Protein AF-A0AAV8T9Z3-F1 (afdb_monomer)

Sequence (99 aa):
MVDFSGMVDDKFLERLGLEKGTRKIINHEERGRVLRAMDGCSYKAAAGGSLSNSLVALARLGCKPVGGPPLNVAMTGSVGSDPLGGFYRCKWAILLYIK

InterPro domains:
  IPR029056 Ribokinase-like [G3DSA:3.40.1190.20] (47-91)
  IPR029056 Ribokinase-like [SSF53613] (1-89)
  IPR052700 Carbohydrate kinase PfkB-like [PTHR43320] (1-89)

Secondary structure (DSSP, 8-state):
-EEEEE---HHHHHHHTPPTT------HHHHHHHHHHHTTS-EEEEE--HHHHHHHHHHHHHTS-SSSPPPP--B-----SSHHHHHHHHH-TTB----

Nearest PDB structures (foldseek):
  4o1l-assembly2_A  TM=8.354E-01  e=1.526E-01  Homo sapiens
  4o1l-assembly3_B  TM=7.714E-01  e=1.161E-01  Homo sapiens
  1bx4-assembly1_A  TM=8.456E-01  e=1.750E-01  Homo sapiens
  5kb5-assembly1_A  TM=7.523E-01  e=1.634E-01  Mus musculus

Radius of gyration: 17.49 Å; Cα contacts (8 Å, |Δi|>4): 79; chains: 1; bounding box: 36×35×48 Å

Foldseek 3Di:
DKDKDADDDPVLCVVLVHDPPDDDDDDPVSVVVNVVSCVVGDIDIDQDDPVVVVQVVCQVVQCDDPPDDGDDGADEDDADPDVVSVVNCVRDPRYDDDD

Mean predicted aligned error: 6.86 Å

Organism: NCBI:txid1862640

Solvent-accessible surface area (backbone atoms only — not comparable to full-atom values): 6410 Å² total; per-residue (Å²): 94,75,42,77,50,59,87,78,57,70,68,60,30,59,76,69,73,52,66,87,96,65,88,78,92,71,55,76,66,58,48,51,52,54,54,57,67,47,58,92,53,76,61,45,80,43,72,38,48,73,66,58,52,51,48,51,52,46,34,67,60,34,61,61,54,87,90,57,80,71,52,85,73,78,50,80,79,94,70,60,96,46,72,68,28,52,53,38,50,77,74,45,92,46,64,67,85,84,129

pLDDT: mean 83.85, std 13.51, range [30.14, 94.94]

Structure (mmCIF, N/CA/C/O backbone):
data_AF-A0AAV8T9Z3-F1
#
_entry.id   AF-A0AAV8T9Z3-F1
#
loop_
_atom_site.group_PDB
_atom_site.id
_atom_site.type_symbol
_atom_site.label_atom_id
_atom_site.label_alt_id
_atom_site.label_comp_id
_atom_site.label_asym_id
_atom_site.label_entity_id
_atom_site.label_seq_id
_atom_site.pdbx_PDB_ins_code
_atom_site.Cartn_x
_atom_site.Cartn_y
_atom_site.Cartn_z
_atom_site.occupancy
_atom_site.B_iso_or_equiv
_atom_site.auth_seq_id
_atom_site.auth_comp_id
_atom_site.auth_asym_id
_atom_site.auth_atom_id
_atom_site.pdbx_PDB_model_num
ATOM 1 N N . MET A 1 1 ? 3.367 -5.593 -1.991 1.00 85.81 1 MET A N 1
ATOM 2 C CA . MET A 1 1 ? 2.715 -5.026 -0.786 1.00 85.81 1 MET A CA 1
ATOM 3 C C . MET A 1 1 ? 1.387 -4.409 -1.210 1.00 85.81 1 MET A C 1
ATOM 5 O O . MET A 1 1 ? 1.261 -4.048 -2.375 1.00 85.81 1 MET A O 1
ATOM 9 N N . VAL A 1 2 ? 0.389 -4.333 -0.330 1.00 89.06 2 VAL A N 1
ATOM 10 C CA . VAL A 1 2 ? -0.888 -3.658 -0.624 1.00 89.06 2 VAL A CA 1
ATOM 11 C C . VAL A 1 2 ? -1.058 -2.523 0.374 1.00 89.06 2 VAL A C 1
ATOM 13 O O . VAL A 1 2 ? -1.003 -2.755 1.580 1.00 89.06 2 VAL A O 1
ATOM 16 N N . ASP A 1 3 ? -1.241 -1.320 -0.150 1.00 90.88 3 ASP A N 1
ATOM 17 C CA . ASP A 1 3 ? -1.406 -0.092 0.609 1.00 90.88 3 ASP A CA 1
ATOM 18 C C . ASP A 1 3 ? -2.905 0.185 0.764 1.00 90.88 3 ASP A C 1
ATOM 20 O O . ASP A 1 3 ? -3.662 0.157 -0.212 1.00 90.88 3 ASP A O 1
ATOM 24 N N . PHE A 1 4 ? -3.325 0.469 1.993 1.00 91.56 4 PHE A N 1
ATOM 25 C CA . PHE A 1 4 ? -4.672 0.927 2.315 1.00 91.56 4 PHE A CA 1
ATOM 26 C C . PHE A 1 4 ? -4.591 2.398 2.710 1.00 91.56 4 PHE A C 1
ATOM 28 O O . PHE A 1 4 ? -3.882 2.749 3.650 1.00 91.56 4 PHE A O 1
ATOM 35 N N . SER A 1 5 ? -5.302 3.259 1.989 1.00 91.81 5 SER A N 1
ATOM 36 C CA . SER A 1 5 ? -5.315 4.703 2.237 1.00 91.81 5 SER A CA 1
ATOM 37 C C . SER A 1 5 ? -6.743 5.194 2.436 1.00 91.81 5 SER A C 1
ATOM 39 O O . SER A 1 5 ? -7.588 4.956 1.574 1.00 91.81 5 SER A O 1
ATOM 41 N N . GLY A 1 6 ? -7.003 5.909 3.525 1.00 91.56 6 GLY A N 1
ATOM 42 C CA . GLY A 1 6 ? -8.287 6.547 3.809 1.00 91.56 6 GLY A CA 1
ATOM 43 C C . GLY A 1 6 ? -8.070 7.865 4.545 1.00 91.56 6 GLY A C 1
ATOM 44 O O . GLY A 1 6 ? -7.063 8.029 5.233 1.00 91.56 6 GLY A O 1
ATOM 45 N N . MET A 1 7 ? -9.000 8.804 4.376 1.00 91.94 7 MET A N 1
ATOM 46 C CA . MET A 1 7 ? -9.025 10.030 5.173 1.00 91.94 7 MET A CA 1
ATOM 47 C C . MET A 1 7 ? -9.641 9.706 6.533 1.00 91.94 7 MET A C 1
ATOM 49 O O . MET A 1 7 ? -10.719 9.117 6.592 1.00 91.94 7 MET A O 1
ATOM 53 N N . VAL A 1 8 ? -8.958 10.080 7.610 1.00 91.25 8 VAL A N 1
ATOM 54 C CA . VAL A 1 8 ? -9.393 9.843 8.992 1.00 91.25 8 VAL A CA 1
ATOM 55 C C . VAL A 1 8 ? -9.268 11.128 9.800 1.00 91.25 8 VAL A C 1
ATOM 57 O O . VAL A 1 8 ? -8.475 12.004 9.451 1.00 91.25 8 VAL A O 1
ATOM 60 N N . ASP A 1 9 ? -10.064 11.245 10.857 1.00 92.56 9 ASP A N 1
ATOM 61 C CA . ASP A 1 9 ? -10.007 12.369 11.784 1.00 92.56 9 ASP A CA 1
ATOM 62 C C . ASP A 1 9 ? -9.031 12.108 12.945 1.00 92.56 9 ASP A C 1
ATOM 64 O O . ASP A 1 9 ? -8.484 11.017 13.120 1.00 92.56 9 ASP A O 1
ATOM 68 N N . ASP A 1 10 ? -8.800 13.137 13.753 1.00 94.94 10 ASP A N 1
ATOM 69 C CA . ASP A 1 10 ? -7.863 13.075 14.878 1.00 94.94 10 ASP A CA 1
ATOM 70 C C . ASP A 1 10 ? -8.357 12.104 15.957 1.00 94.94 10 ASP A C 1
ATOM 72 O O . ASP A 1 10 ? -7.564 11.363 16.535 1.00 94.94 10 ASP A O 1
ATOM 76 N N . LYS A 1 11 ? -9.680 12.011 16.139 1.00 93.69 11 LYS A N 1
ATOM 77 C CA . LYS A 1 11 ? -10.319 11.070 17.070 1.00 93.69 11 LYS A CA 1
ATOM 78 C C . LYS A 1 11 ? -10.024 9.617 16.703 1.00 93.69 11 LYS A C 1
ATOM 80 O O . LYS A 1 11 ? -9.825 8.783 17.586 1.00 93.69 11 LYS A O 1
ATOM 85 N N . PHE A 1 12 ? -9.985 9.293 15.411 1.00 92.75 12 PHE A N 1
ATOM 86 C CA . PHE A 1 12 ? -9.605 7.970 14.930 1.00 92.75 12 PHE A CA 1
ATOM 87 C C . PHE A 1 12 ? -8.166 7.621 15.320 1.00 92.75 12 PHE A C 1
ATOM 89 O O . PHE A 1 12 ? -7.912 6.502 15.774 1.00 92.75 12 PHE A O 1
ATOM 96 N N . LEU A 1 13 ? -7.241 8.572 15.158 1.00 93.69 13 LEU A N 1
ATOM 97 C CA . LEU A 1 13 ? -5.829 8.393 15.492 1.00 93.69 13 LEU A CA 1
ATOM 98 C C . LEU A 1 13 ? -5.628 8.235 17.002 1.00 93.69 13 LEU A C 1
ATOM 100 O O . LEU A 1 13 ? -4.974 7.282 17.420 1.00 93.69 13 LEU A O 1
ATOM 104 N N . GLU A 1 14 ? -6.255 9.091 17.813 1.00 94.19 14 GLU A N 1
ATOM 105 C CA . GLU A 1 14 ? -6.223 9.014 19.280 1.00 94.19 14 GLU A CA 1
ATOM 106 C C . GLU A 1 14 ? -6.751 7.669 19.790 1.00 94.19 14 GLU A C 1
ATOM 108 O O . GLU A 1 14 ? -6.088 7.000 20.583 1.00 94.19 14 GLU A O 1
ATOM 113 N N . ARG A 1 15 ? -7.901 7.212 19.272 1.00 92.50 15 ARG A N 1
ATOM 114 C CA . ARG A 1 15 ? -8.509 5.921 19.641 1.00 92.50 15 ARG A CA 1
ATOM 115 C C . ARG A 1 15 ? -7.588 4.728 19.375 1.00 92.50 15 ARG A C 1
ATOM 117 O O . ARG A 1 15 ? -7.693 3.711 20.058 1.00 92.50 15 ARG A O 1
ATOM 124 N N . LEU A 1 16 ? -6.723 4.825 18.367 1.00 92.06 16 LEU A N 1
ATOM 125 C CA . LEU A 1 16 ? -5.760 3.782 18.008 1.00 92.06 16 LEU A CA 1
ATOM 126 C C . LEU A 1 16 ? -4.350 4.039 18.562 1.00 92.06 16 LEU A C 1
ATOM 128 O O . LEU A 1 16 ? -3.466 3.215 18.329 1.00 92.06 16 LEU A O 1
ATOM 132 N N . GLY A 1 17 ? -4.131 5.144 19.283 1.00 92.19 17 GLY A N 1
ATOM 133 C CA . GLY A 1 17 ? -2.814 5.539 19.786 1.00 92.19 17 GLY A CA 1
ATOM 134 C C . GLY A 1 17 ? -1.793 5.791 18.671 1.00 92.19 17 GLY A C 1
ATOM 135 O O . GLY A 1 17 ? -0.625 5.435 18.816 1.00 92.19 17 GLY A O 1
ATOM 136 N N . LEU A 1 18 ? -2.237 6.329 17.531 1.00 92.75 18 LEU A N 1
ATOM 137 C CA . LEU A 1 18 ? -1.392 6.616 16.372 1.00 92.75 18 LEU A CA 1
ATOM 138 C C . LEU A 1 18 ? -0.966 8.085 16.360 1.00 92.75 18 LEU A C 1
ATOM 140 O O . LEU A 1 18 ? -1.798 8.986 16.407 1.00 92.75 18 LEU A O 1
ATOM 144 N N . GLU A 1 19 ? 0.335 8.327 16.226 1.00 93.75 19 GLU A N 1
ATOM 145 C CA . GLU A 1 19 ? 0.890 9.676 16.125 1.00 93.75 19 GLU A CA 1
ATOM 146 C C . GLU A 1 19 ? 0.977 10.130 14.660 1.00 93.75 19 GLU A C 1
ATOM 148 O O . GLU A 1 19 ? 1.488 9.411 13.791 1.00 93.75 19 GLU A O 1
ATOM 153 N N . LYS A 1 20 ? 0.484 11.341 14.370 1.00 93.81 20 LYS A N 1
ATOM 154 C CA . LYS A 1 20 ? 0.511 11.921 13.020 1.00 93.81 20 LYS A CA 1
ATOM 155 C C . LYS A 1 20 ? 1.940 12.078 12.503 1.00 93.81 20 LYS A C 1
ATOM 157 O O . LYS A 1 20 ? 2.843 12.462 13.231 1.00 93.81 20 LYS A O 1
ATOM 162 N N . GLY A 1 21 ? 2.125 11.837 11.204 1.00 92.56 21 GLY A N 1
ATOM 163 C CA . GLY A 1 21 ? 3.411 12.048 10.529 1.00 92.56 21 GLY A CA 1
ATOM 164 C C . GLY A 1 21 ? 4.478 10.993 10.838 1.00 92.56 21 GLY A C 1
ATOM 165 O O . GLY A 1 21 ? 5.600 11.108 10.351 1.00 92.56 21 GLY A O 1
ATOM 166 N N . THR A 1 22 ? 4.142 9.950 11.599 1.00 93.06 22 THR A N 1
ATOM 167 C CA . THR A 1 22 ? 5.082 8.882 11.942 1.00 93.06 22 THR A CA 1
ATOM 168 C C . THR A 1 22 ? 4.964 7.680 11.006 1.00 93.06 22 THR A C 1
ATOM 170 O O . THR A 1 22 ? 3.946 7.449 10.347 1.00 93.06 22 THR A O 1
ATOM 173 N N . ARG A 1 23 ? 6.034 6.879 10.949 1.00 92.94 23 ARG A N 1
ATOM 174 C CA . ARG A 1 23 ? 6.036 5.551 10.329 1.00 92.94 23 ARG A CA 1
ATOM 175 C C . ARG A 1 23 ? 6.403 4.530 11.394 1.00 92.94 23 ARG A C 1
ATOM 177 O O . ARG A 1 23 ? 7.520 4.547 11.901 1.00 92.94 23 ARG A O 1
ATOM 184 N N . LYS A 1 24 ? 5.484 3.612 11.679 1.00 90.94 24 LYS A N 1
ATOM 185 C CA . LYS A 1 24 ? 5.675 2.548 12.665 1.00 90.94 24 LYS A CA 1
ATOM 186 C C . LYS A 1 24 ? 5.501 1.182 12.006 1.00 90.94 24 LYS A C 1
ATOM 188 O O . LYS A 1 24 ? 4.547 0.966 11.262 1.00 90.94 24 LYS A O 1
ATOM 193 N N . ILE A 1 25 ? 6.416 0.258 12.295 1.00 92.31 25 ILE A N 1
ATOM 194 C CA . ILE A 1 25 ? 6.212 -1.166 12.013 1.00 92.31 25 ILE A CA 1
ATOM 195 C C . ILE A 1 25 ? 5.328 -1.719 13.128 1.00 92.31 25 ILE A C 1
ATOM 197 O O . ILE A 1 25 ? 5.631 -1.534 14.304 1.00 92.31 25 ILE A O 1
ATOM 201 N N . ILE A 1 26 ? 4.237 -2.375 12.748 1.00 92.94 26 ILE A N 1
ATOM 202 C CA . ILE A 1 26 ? 3.251 -2.921 13.679 1.00 92.94 26 ILE A CA 1
ATOM 203 C C . ILE A 1 26 ? 3.192 -4.440 13.568 1.00 92.94 26 ILE A C 1
ATOM 205 O O . ILE A 1 26 ? 3.457 -5.014 12.506 1.00 92.94 26 ILE A O 1
ATOM 209 N N . ASN A 1 27 ? 2.829 -5.096 14.665 1.00 93.81 27 ASN A N 1
ATOM 210 C CA . ASN A 1 27 ? 2.652 -6.543 14.678 1.00 93.81 27 ASN A CA 1
ATOM 211 C C . ASN A 1 27 ? 1.296 -6.959 14.064 1.00 93.81 27 ASN A C 1
ATOM 213 O O . ASN A 1 27 ? 0.493 -6.137 13.613 1.00 93.81 27 ASN A O 1
ATOM 217 N N . HIS A 1 28 ? 1.035 -8.267 14.022 1.00 91.81 28 HIS A N 1
ATOM 218 C CA . HIS A 1 28 ? -0.178 -8.808 13.411 1.00 91.81 28 HIS A CA 1
ATOM 219 C C . HIS A 1 28 ? -1.468 -8.417 14.159 1.00 91.81 28 HIS A C 1
ATOM 221 O O . HIS A 1 28 ? -2.492 -8.202 13.506 1.00 91.81 28 HIS A O 1
ATOM 227 N N . GLU A 1 29 ? -1.428 -8.284 15.488 1.00 93.75 29 GLU A N 1
ATOM 228 C CA . GLU A 1 29 ? -2.582 -7.881 16.297 1.00 93.75 29 GLU A CA 1
ATOM 229 C C . GLU A 1 29 ? -2.929 -6.407 16.098 1.00 93.75 29 GLU A C 1
ATOM 231 O O . GLU A 1 29 ? -4.083 -6.076 15.821 1.00 93.75 29 GLU A O 1
ATOM 236 N N . GLU A 1 30 ? -1.931 -5.525 16.206 1.00 93.75 30 GLU A N 1
ATOM 237 C CA . GLU A 1 30 ? -2.062 -4.085 15.966 1.00 93.75 30 GLU A CA 1
ATOM 238 C C . GLU A 1 30 ? -2.598 -3.835 14.554 1.00 93.75 30 GLU A C 1
ATOM 240 O O . GLU A 1 30 ? -3.575 -3.105 14.379 1.00 93.75 30 GLU A O 1
ATOM 245 N N . ARG A 1 31 ? -2.040 -4.524 13.549 1.00 92.06 31 ARG A N 1
ATOM 246 C CA . ARG A 1 31 ? -2.532 -4.471 12.166 1.00 92.06 31 ARG A CA 1
ATOM 247 C C . ARG A 1 31 ? -4.005 -4.858 12.072 1.00 92.06 31 ARG A C 1
ATOM 249 O O . ARG A 1 31 ? -4.768 -4.179 11.392 1.00 92.06 31 ARG A O 1
ATOM 256 N N . GLY A 1 32 ? -4.414 -5.925 12.759 1.00 92.81 32 GLY A N 1
ATOM 257 C CA . GLY A 1 32 ? -5.811 -6.355 12.804 1.00 92.81 32 GLY A CA 1
ATOM 258 C C . GLY A 1 32 ? -6.737 -5.312 13.438 1.00 92.81 32 GLY A C 1
ATOM 259 O O . GLY A 1 32 ? -7.842 -5.104 12.942 1.00 92.81 32 GLY A O 1
ATOM 260 N N . ARG A 1 33 ? -6.294 -4.625 14.501 1.00 93.75 33 ARG A N 1
ATOM 261 C CA . ARG A 1 33 ? -7.062 -3.539 15.138 1.00 93.75 33 ARG A CA 1
ATOM 262 C C . ARG A 1 33 ? -7.249 -2.352 14.195 1.00 93.75 33 ARG A C 1
ATOM 264 O O . ARG A 1 33 ? -8.370 -1.870 14.071 1.00 93.75 33 ARG A O 1
ATOM 271 N N . VAL A 1 34 ? -6.188 -1.929 13.505 1.00 93.50 34 VAL A N 1
ATOM 272 C CA . VAL A 1 34 ? -6.249 -0.822 12.536 1.00 93.50 34 VAL A CA 1
ATOM 273 C C . VAL A 1 34 ? -7.176 -1.171 11.372 1.00 93.50 34 VAL A C 1
ATOM 275 O O . VAL A 1 34 ? -8.083 -0.401 11.075 1.00 93.50 34 VAL A O 1
ATOM 278 N N . LEU A 1 35 ? -7.014 -2.348 10.756 1.00 91.19 35 LEU A N 1
ATOM 279 C CA . LEU A 1 35 ? -7.849 -2.764 9.624 1.00 91.19 35 LEU A CA 1
ATOM 280 C C . LEU A 1 35 ? -9.332 -2.876 9.997 1.00 91.19 35 LEU A C 1
ATOM 282 O O . LEU A 1 35 ? -10.175 -2.438 9.225 1.00 91.19 35 LEU A O 1
ATOM 286 N N . ARG A 1 36 ? -9.659 -3.396 11.190 1.00 92.25 36 ARG A N 1
ATOM 287 C CA . ARG A 1 36 ? -11.047 -3.421 11.685 1.00 92.25 36 ARG A CA 1
ATOM 288 C C . ARG A 1 36 ? -11.607 -2.026 11.931 1.00 92.25 36 ARG A C 1
ATOM 290 O O . ARG A 1 36 ? -12.771 -1.793 11.658 1.00 92.25 36 ARG A O 1
ATOM 297 N N . ALA A 1 37 ? -10.801 -1.100 12.445 1.00 91.44 37 ALA A N 1
ATOM 298 C CA . ALA A 1 37 ? -11.247 0.275 12.642 1.00 91.44 37 ALA A CA 1
ATOM 299 C C . ALA A 1 37 ? -11.488 1.002 11.309 1.00 91.44 37 ALA A C 1
ATOM 301 O O . ALA A 1 37 ? -12.338 1.884 11.255 1.00 91.44 37 ALA A O 1
ATOM 302 N N . MET A 1 38 ? -10.747 0.637 10.256 1.00 89.88 38 MET A N 1
ATOM 303 C CA . MET A 1 38 ? -10.959 1.134 8.893 1.00 89.88 38 MET A CA 1
ATOM 304 C C . MET A 1 38 ? -12.179 0.507 8.203 1.00 89.88 38 MET A C 1
ATOM 306 O O . MET A 1 38 ? -12.632 1.039 7.189 1.00 89.88 38 MET A O 1
ATOM 310 N N . ASP A 1 39 ? -12.704 -0.607 8.718 1.00 84.31 39 ASP A N 1
ATOM 311 C CA . ASP A 1 39 ? -13.896 -1.256 8.179 1.00 84.31 39 ASP A CA 1
ATOM 312 C C . ASP A 1 39 ? -15.122 -0.355 8.404 1.00 84.31 39 ASP A C 1
ATOM 314 O O . ASP A 1 39 ? -15.413 0.061 9.525 1.00 84.31 39 ASP A O 1
ATOM 318 N N . GLY A 1 40 ? -15.794 0.031 7.317 1.00 77.00 40 GLY A N 1
ATOM 319 C CA . GLY A 1 40 ? -16.853 1.050 7.319 1.00 77.00 40 GLY A CA 1
ATOM 320 C C . GLY A 1 40 ? -16.391 2.486 7.022 1.00 77.00 40 GLY A C 1
ATOM 321 O O . GLY A 1 40 ? -17.233 3.355 6.791 1.00 77.00 40 GLY A O 1
ATOM 322 N N . CYS A 1 41 ? -15.084 2.756 6.953 1.00 82.75 41 CYS A N 1
ATOM 323 C CA .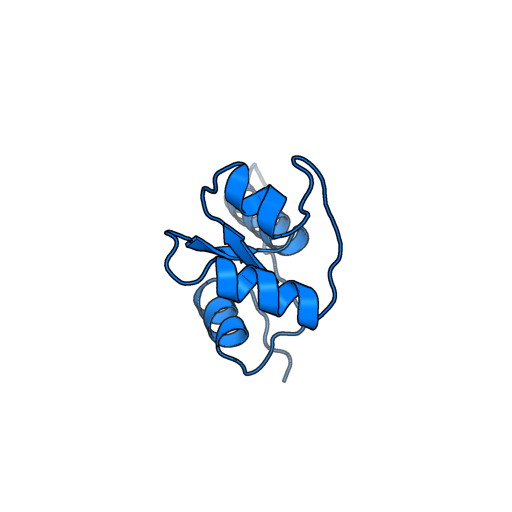 CYS A 1 41 ? -14.563 4.014 6.413 1.00 82.75 41 CYS A CA 1
ATOM 324 C C . CYS A 1 41 ? -14.403 3.932 4.887 1.00 82.75 41 CYS A C 1
ATOM 326 O O . CYS A 1 41 ? -14.153 2.867 4.324 1.00 82.75 41 CYS A O 1
ATOM 328 N N . SER A 1 42 ? -14.473 5.076 4.201 1.00 85.19 42 SER A N 1
ATOM 329 C CA . SER A 1 42 ? -14.067 5.138 2.794 1.00 85.19 42 SER A CA 1
ATOM 330 C C . SER A 1 42 ? -12.545 5.017 2.704 1.00 85.19 42 SER A C 1
ATOM 332 O O . SER A 1 42 ? -11.811 5.935 3.080 1.00 85.19 42 SER A O 1
ATOM 334 N N . TYR A 1 43 ? -12.065 3.872 2.224 1.00 89.88 43 TYR A N 1
ATOM 335 C CA . TYR A 1 43 ? -10.651 3.642 1.961 1.00 89.88 43 TYR A CA 1
ATOM 336 C C . TYR A 1 43 ? -10.436 3.082 0.558 1.00 89.88 43 TYR A C 1
ATOM 338 O O . TYR A 1 43 ? -11.303 2.461 -0.057 1.00 89.88 43 TYR A O 1
ATOM 346 N N . LYS A 1 44 ? -9.225 3.290 0.051 1.00 89.38 44 LYS A N 1
ATOM 347 C CA . LYS A 1 44 ? -8.756 2.780 -1.229 1.00 89.38 44 LYS A CA 1
ATOM 348 C C . LYS A 1 44 ? -7.637 1.781 -0.992 1.00 89.38 44 LYS A C 1
ATOM 350 O O . LYS A 1 44 ? -6.641 2.107 -0.350 1.00 89.38 44 LYS A O 1
ATOM 355 N N . ALA A 1 45 ? -7.791 0.592 -1.565 1.00 89.19 45 ALA A N 1
ATOM 356 C CA . ALA A 1 45 ? -6.695 -0.349 -1.718 1.00 89.19 45 ALA A CA 1
ATOM 357 C C . ALA A 1 45 ? -5.929 -0.039 -3.010 1.00 89.19 45 ALA A C 1
ATOM 359 O O . ALA A 1 45 ? -6.508 0.132 -4.092 1.00 89.19 45 ALA A O 1
ATOM 360 N N . ALA A 1 46 ? -4.610 0.016 -2.910 1.00 88.50 46 ALA A N 1
ATOM 361 C CA . ALA A 1 46 ? -3.702 0.142 -4.034 1.00 88.50 46 ALA A CA 1
ATOM 362 C C . ALA A 1 46 ? -2.563 -0.851 -3.853 1.00 88.50 46 ALA A C 1
ATOM 364 O O . ALA A 1 46 ? -2.167 -1.183 -2.743 1.00 88.50 46 ALA A O 1
ATOM 365 N N . ALA A 1 47 ? -2.043 -1.373 -4.951 1.00 85.38 47 ALA A N 1
ATOM 366 C CA . ALA A 1 47 ? -0.866 -2.205 -4.849 1.00 85.38 47 ALA A CA 1
ATOM 367 C C . ALA A 1 47 ? 0.354 -1.279 -4.758 1.00 85.38 47 ALA A C 1
ATOM 369 O O . ALA A 1 47 ? 0.457 -0.325 -5.526 1.00 85.38 47 ALA A O 1
ATOM 370 N N . GLY A 1 48 ? 1.221 -1.542 -3.787 1.00 85.19 48 GLY A N 1
ATOM 371 C CA . GLY A 1 48 ? 2.275 -0.626 -3.374 1.00 85.19 48 GLY A CA 1
ATOM 372 C C . GLY A 1 48 ? 3.590 -1.327 -3.063 1.00 85.19 48 GLY A C 1
ATOM 373 O O . GLY A 1 48 ? 3.803 -2.502 -3.388 1.00 85.19 48 GLY A O 1
ATOM 374 N N . GLY A 1 49 ? 4.472 -0.585 -2.403 1.00 85.88 49 GLY A N 1
ATOM 375 C CA . GLY A 1 49 ? 5.871 -0.944 -2.184 1.00 85.88 49 GLY A CA 1
ATOM 376 C C . GLY A 1 49 ? 6.795 0.046 -2.883 1.00 85.88 49 GLY A C 1
ATOM 377 O O . GLY A 1 49 ? 6.579 0.395 -4.041 1.00 85.88 49 GLY A O 1
ATOM 378 N N . SER A 1 50 ? 7.828 0.504 -2.175 1.00 88.38 50 SER A N 1
ATOM 379 C CA . SER A 1 50 ? 8.774 1.501 -2.690 1.00 88.38 50 SER A CA 1
ATOM 380 C C . SER A 1 50 ? 9.439 1.034 -3.983 1.00 88.38 50 SER A C 1
ATOM 382 O O . SER A 1 50 ? 9.380 1.744 -4.981 1.00 88.38 50 SER A O 1
ATOM 384 N N . LEU A 1 51 ? 9.983 -0.189 -3.987 1.00 87.88 51 LEU A N 1
ATOM 385 C CA . LEU A 1 51 ? 10.616 -0.784 -5.163 1.00 87.88 51 LEU A CA 1
ATOM 386 C C . LEU A 1 51 ? 9.634 -0.895 -6.334 1.00 87.88 51 LEU A C 1
ATOM 388 O O . LEU A 1 51 ? 9.930 -0.399 -7.416 1.00 87.88 51 LEU A O 1
ATOM 392 N N . SER A 1 52 ? 8.456 -1.489 -6.117 1.00 86.19 52 SER A N 1
ATOM 393 C CA . SER A 1 52 ? 7.434 -1.644 -7.160 1.00 86.19 52 SER A CA 1
ATOM 394 C C . SER A 1 52 ? 7.065 -0.296 -7.786 1.00 86.19 52 SER A C 1
ATOM 396 O O . SER A 1 52 ? 7.050 -0.161 -9.010 1.00 86.19 52 SER A O 1
ATOM 398 N N . ASN A 1 53 ? 6.833 0.725 -6.954 1.00 89.31 53 ASN A N 1
ATOM 399 C CA . ASN A 1 53 ? 6.492 2.073 -7.408 1.00 89.31 53 ASN A CA 1
ATOM 400 C C . ASN A 1 53 ? 7.626 2.706 -8.228 1.00 89.31 53 ASN A C 1
ATOM 402 O O . ASN A 1 53 ? 7.366 3.261 -9.297 1.00 89.31 53 ASN A O 1
ATOM 406 N N . SER A 1 54 ? 8.877 2.584 -7.775 1.00 90.38 54 SER A N 1
ATOM 407 C CA . SER A 1 54 ? 10.048 3.068 -8.513 1.00 90.38 54 SER A CA 1
ATOM 408 C C . SER A 1 54 ? 10.222 2.356 -9.854 1.00 90.38 54 SER A C 1
ATOM 410 O O . SER A 1 54 ? 10.479 3.014 -10.857 1.00 90.38 54 SER A O 1
ATOM 412 N N . LEU A 1 55 ? 10.030 1.036 -9.906 1.00 88.19 55 LEU A N 1
ATOM 413 C CA . LEU A 1 55 ? 10.148 0.256 -11.140 1.00 88.19 55 LEU A CA 1
ATOM 414 C C . LEU A 1 55 ? 9.044 0.590 -12.146 1.00 88.19 55 LEU A C 1
ATOM 416 O O . LEU A 1 55 ? 9.322 0.674 -13.338 1.00 88.19 55 LEU A O 1
ATOM 420 N N . VAL A 1 56 ? 7.813 0.853 -11.696 1.00 85.50 56 VAL A N 1
ATOM 421 C CA . VAL A 1 56 ? 6.755 1.343 -12.596 1.00 85.50 56 VAL A CA 1
ATOM 422 C C . VAL A 1 56 ? 7.042 2.744 -13.109 1.00 85.50 56 VAL A C 1
ATOM 424 O O . VAL A 1 56 ? 6.800 3.008 -14.286 1.00 85.50 56 VAL A O 1
ATOM 427 N N . ALA A 1 57 ? 7.557 3.639 -12.265 1.00 88.19 57 ALA A N 1
ATOM 428 C CA . ALA A 1 57 ? 7.977 4.961 -12.715 1.00 88.19 57 ALA A CA 1
ATOM 429 C C . ALA A 1 57 ? 9.093 4.843 -13.765 1.00 88.19 57 ALA A C 1
ATOM 431 O O . ALA A 1 57 ? 8.996 5.446 -14.831 1.00 88.19 57 ALA A O 1
ATOM 432 N N . LEU A 1 58 ? 10.090 3.994 -13.503 1.00 86.88 58 LEU A N 1
ATOM 433 C CA . LEU A 1 58 ? 11.191 3.719 -14.418 1.00 86.88 58 LEU A CA 1
ATOM 434 C C . LEU A 1 58 ? 10.701 3.135 -15.746 1.00 86.88 58 LEU A C 1
ATOM 436 O O . LEU A 1 58 ? 11.093 3.633 -16.794 1.00 86.88 58 LEU A O 1
ATOM 440 N N . ALA A 1 59 ? 9.814 2.138 -15.719 1.00 85.00 59 ALA A N 1
ATOM 441 C CA . ALA A 1 59 ? 9.236 1.559 -16.928 1.00 85.00 59 ALA A CA 1
ATOM 442 C C . ALA A 1 59 ? 8.495 2.628 -17.747 1.00 85.00 59 ALA A C 1
ATOM 444 O O . ALA A 1 59 ? 8.767 2.803 -18.927 1.00 85.00 59 ALA A O 1
ATOM 445 N N . ARG A 1 60 ? 7.623 3.421 -17.112 1.00 84.25 60 ARG A N 1
ATOM 446 C CA . ARG A 1 60 ? 6.845 4.472 -17.795 1.00 84.25 60 ARG A CA 1
ATOM 447 C C . ARG A 1 60 ? 7.715 5.561 -18.421 1.00 84.25 60 ARG A C 1
ATOM 449 O O . ARG A 1 60 ? 7.383 6.044 -19.500 1.00 84.25 60 ARG A O 1
ATOM 456 N N . LEU A 1 61 ? 8.794 5.955 -17.748 1.00 84.00 61 LEU A N 1
ATOM 457 C CA . LEU A 1 61 ? 9.721 6.973 -18.247 1.00 84.00 61 LEU A CA 1
ATOM 458 C C . LEU A 1 61 ? 10.671 6.405 -19.312 1.00 84.00 61 LEU A C 1
ATOM 460 O O . LEU A 1 61 ? 10.918 7.061 -20.319 1.00 84.00 61 LEU A O 1
ATOM 464 N N . GLY A 1 62 ? 11.154 5.175 -19.123 1.00 78.06 62 GLY A N 1
ATOM 465 C CA . GLY A 1 62 ? 12.092 4.485 -20.011 1.00 78.06 62 GLY A CA 1
ATOM 466 C C . GLY A 1 62 ? 11.472 3.886 -21.279 1.00 78.06 62 GLY A C 1
ATOM 467 O O . GLY A 1 62 ? 12.209 3.505 -22.186 1.00 78.06 62 GLY A O 1
ATOM 468 N N . CYS A 1 63 ? 10.138 3.827 -21.391 1.00 67.50 63 CYS A N 1
ATOM 469 C CA . CYS A 1 63 ? 9.452 3.398 -22.618 1.00 67.50 63 CYS A CA 1
ATOM 470 C C . CYS A 1 63 ? 9.589 4.392 -23.786 1.00 67.50 63 CYS A C 1
ATOM 472 O O . CYS A 1 63 ? 9.312 4.013 -24.922 1.00 67.50 63 CYS A O 1
ATOM 474 N N . LYS A 1 64 ? 9.981 5.651 -23.540 1.00 68.31 64 LYS A N 1
ATOM 475 C CA . LYS A 1 64 ? 10.273 6.627 -24.601 1.00 68.31 64 LYS A CA 1
ATOM 476 C C . LYS A 1 64 ? 11.787 6.695 -24.817 1.00 68.31 64 LYS A C 1
ATOM 478 O O . LYS A 1 64 ? 12.467 7.366 -24.043 1.00 68.31 64 LYS A O 1
ATOM 483 N N . PRO A 1 65 ? 12.334 6.007 -25.832 1.00 63.69 65 PRO A N 1
ATOM 484 C CA . PRO A 1 65 ? 13.768 6.015 -26.065 1.00 63.69 65 PRO A CA 1
ATOM 485 C C . PRO A 1 65 ? 14.242 7.409 -26.489 1.00 63.69 65 PRO A C 1
ATOM 487 O O . PRO A 1 65 ? 13.787 7.951 -27.494 1.00 63.69 65 PRO A O 1
ATOM 490 N N . VAL A 1 66 ? 15.196 7.976 -25.749 1.00 68.50 66 VAL A N 1
ATOM 491 C CA . VAL A 1 66 ? 15.986 9.134 -26.192 1.00 68.50 66 VAL A CA 1
ATOM 492 C C . VAL A 1 66 ? 17.285 8.582 -26.776 1.00 68.50 66 VAL A C 1
ATOM 494 O O . VAL A 1 66 ? 18.311 8.527 -26.108 1.00 68.50 66 VAL A O 1
ATOM 497 N N . GLY A 1 67 ? 17.206 8.066 -28.005 1.00 72.56 67 GLY A N 1
ATOM 498 C CA . GLY A 1 67 ? 18.381 7.607 -28.759 1.00 72.56 67 GLY A CA 1
ATOM 499 C C . GLY A 1 67 ? 18.956 6.232 -28.383 1.00 72.56 67 GLY A C 1
ATOM 500 O O . GLY A 1 67 ? 20.104 5.964 -28.722 1.00 72.56 67 GLY A O 1
ATOM 501 N N . GLY A 1 68 ? 18.195 5.353 -27.718 1.00 73.75 68 GLY A N 1
ATOM 502 C CA . GLY A 1 68 ? 18.640 4.002 -27.332 1.00 73.75 68 GLY A CA 1
ATOM 503 C C . GLY A 1 68 ? 17.543 2.930 -27.435 1.00 73.75 68 GLY A C 1
ATOM 504 O O . GLY A 1 68 ? 16.407 3.251 -27.784 1.00 73.75 68 GLY A O 1
ATOM 505 N N . PRO A 1 69 ? 17.854 1.651 -27.156 1.00 77.50 69 PRO A N 1
ATOM 506 C CA . PRO A 1 69 ? 16.860 0.578 -27.135 1.00 77.50 69 PRO A CA 1
ATOM 507 C C . PRO A 1 69 ? 15.837 0.770 -25.997 1.00 77.50 69 PRO A C 1
ATOM 509 O O . PRO A 1 69 ? 16.151 1.404 -24.986 1.00 77.50 69 PRO A O 1
ATOM 512 N N . PRO A 1 70 ? 14.612 0.229 -26.132 1.00 76.88 70 PRO A N 1
ATOM 513 C CA . PRO A 1 70 ? 13.577 0.344 -25.107 1.00 76.88 70 PRO A CA 1
ATOM 514 C C . PRO A 1 70 ? 14.009 -0.319 -23.792 1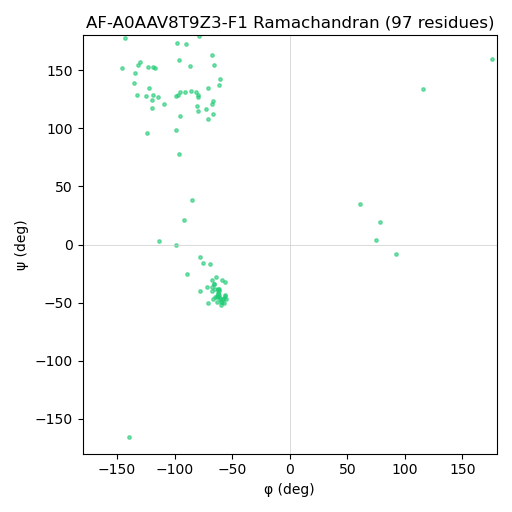.00 76.88 70 PRO A C 1
ATOM 516 O O . PRO A 1 70 ? 14.561 -1.422 -23.787 1.00 76.88 70 PRO A O 1
ATOM 519 N N . LEU A 1 71 ? 13.731 0.345 -22.666 1.00 81.62 71 LEU A N 1
ATOM 520 C CA . LEU A 1 71 ? 14.048 -0.177 -21.339 1.00 81.62 71 LEU A CA 1
ATOM 521 C C . LEU A 1 71 ? 12.994 -1.196 -20.889 1.00 81.62 71 LEU A C 1
ATOM 523 O O . LEU A 1 71 ? 11.828 -0.850 -20.698 1.00 81.62 71 LEU A O 1
ATOM 527 N N . ASN A 1 72 ? 13.427 -2.434 -20.647 1.00 83.62 72 ASN A N 1
ATOM 528 C CA . ASN A 1 72 ? 12.588 -3.485 -20.079 1.00 83.62 72 ASN A CA 1
ATOM 529 C C . ASN A 1 72 ? 12.845 -3.606 -18.5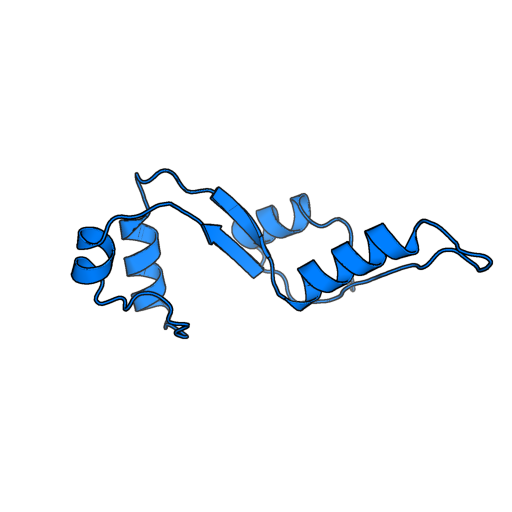77 1.00 83.62 72 ASN A C 1
ATOM 531 O O . ASN A 1 72 ? 13.986 -3.761 -18.144 1.00 83.62 72 ASN A O 1
ATOM 535 N N . VAL A 1 73 ? 11.777 -3.559 -17.786 1.00 83.88 73 VAL A N 1
ATOM 536 C CA . VAL A 1 73 ? 11.844 -3.655 -16.327 1.00 83.88 73 VAL A CA 1
ATOM 537 C C . VAL A 1 73 ? 11.072 -4.886 -15.877 1.00 83.88 73 VAL A C 1
ATOM 539 O O . VAL A 1 73 ? 9.909 -5.058 -16.233 1.00 83.88 73 VAL A O 1
ATOM 542 N N . ALA A 1 74 ? 11.717 -5.720 -15.067 1.00 85.38 74 ALA A N 1
ATOM 543 C CA . ALA A 1 74 ? 11.106 -6.879 -14.436 1.00 85.38 74 ALA A CA 1
ATOM 544 C C . ALA A 1 74 ? 11.255 -6.793 -12.916 1.00 85.38 74 ALA A C 1
ATOM 546 O O . ALA A 1 74 ? 12.201 -6.194 -12.402 1.00 85.38 74 ALA A O 1
ATOM 547 N N . MET A 1 75 ? 10.323 -7.410 -12.194 1.00 83.50 75 MET A N 1
ATOM 548 C CA . MET A 1 75 ? 10.363 -7.496 -10.740 1.00 83.50 75 MET A CA 1
ATOM 549 C C . MET A 1 75 ? 10.027 -8.917 -10.300 1.00 83.50 75 MET A C 1
ATOM 551 O O . MET A 1 75 ? 9.096 -9.536 -10.815 1.00 83.50 75 MET A O 1
ATOM 555 N N . THR A 1 76 ? 10.760 -9.405 -9.304 1.00 85.19 76 THR A N 1
ATOM 556 C CA . THR A 1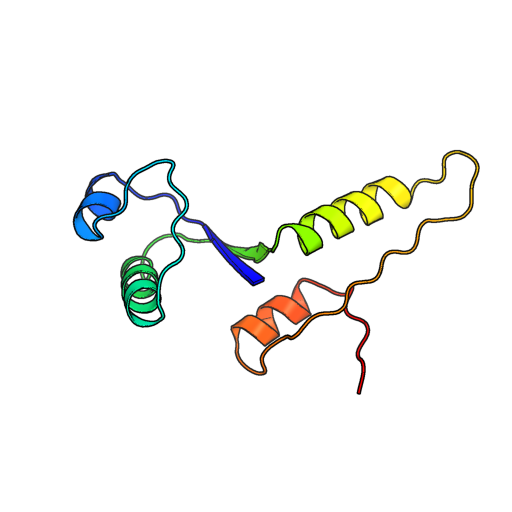 76 ? 10.459 -10.654 -8.601 1.00 85.19 76 THR A CA 1
ATOM 557 C C . THR A 1 76 ? 10.210 -10.372 -7.124 1.00 85.19 76 THR A C 1
ATOM 559 O O . THR A 1 76 ? 10.698 -9.383 -6.573 1.00 85.19 76 THR A O 1
ATOM 562 N N . GLY A 1 77 ? 9.412 -11.219 -6.484 1.00 84.56 77 GLY A N 1
ATOM 563 C CA . GLY A 1 77 ? 9.092 -11.110 -5.070 1.00 84.56 77 GLY A CA 1
ATOM 564 C C . GLY A 1 77 ? 8.067 -12.150 -4.642 1.00 84.56 77 GLY A C 1
ATOM 565 O O . GLY A 1 77 ? 7.321 -12.685 -5.460 1.00 84.56 77 GLY A O 1
ATOM 566 N N . SER A 1 78 ? 8.024 -12.423 -3.340 1.00 88.12 78 SER A N 1
ATOM 567 C CA . SER A 1 78 ? 7.038 -13.338 -2.769 1.00 88.12 78 SER A CA 1
ATOM 568 C C . SER A 1 78 ? 5.641 -12.715 -2.789 1.00 88.12 78 SER A C 1
ATOM 570 O O . SER A 1 78 ? 5.457 -11.552 -2.416 1.00 88.12 78 SER A O 1
ATOM 572 N N . VAL A 1 79 ? 4.652 -13.498 -3.218 1.00 88.62 79 VAL A N 1
ATOM 573 C CA . VAL A 1 79 ? 3.238 -13.116 -3.221 1.0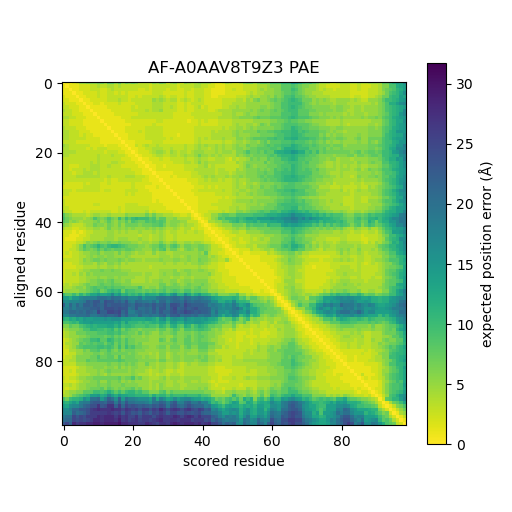0 88.62 79 VAL A CA 1
ATOM 574 C C . VAL A 1 79 ? 2.428 -14.259 -2.625 1.00 88.62 79 VAL A C 1
ATOM 576 O O . VAL A 1 79 ? 2.541 -15.397 -3.071 1.00 88.62 79 VAL A O 1
ATOM 579 N N . GLY A 1 80 ? 1.587 -13.950 -1.639 1.00 88.44 80 GLY A N 1
ATOM 580 C CA . GLY A 1 80 ? 0.726 -14.939 -1.000 1.00 88.44 80 GLY A CA 1
ATOM 581 C C . GLY A 1 80 ? -0.365 -15.498 -1.921 1.00 88.44 80 GLY A C 1
ATOM 582 O O . GLY A 1 80 ? -0.716 -14.925 -2.963 1.00 88.44 80 GLY A O 1
ATOM 583 N N . SER A 1 81 ? -0.931 -16.630 -1.510 1.00 90.44 81 SER A N 1
ATOM 584 C CA . SER A 1 81 ? -2.103 -17.261 -2.140 1.00 90.44 81 SER A CA 1
AT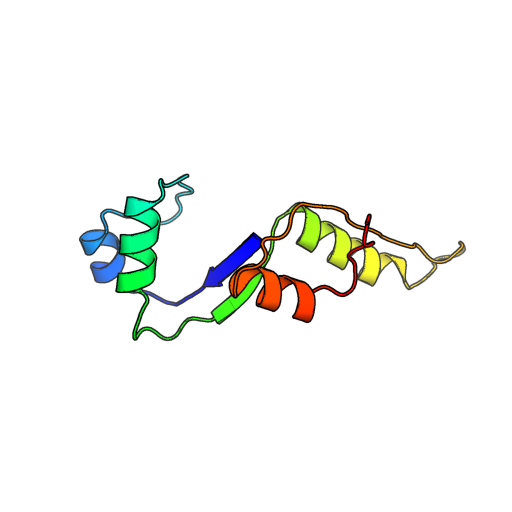OM 585 C C . SER A 1 81 ? -3.427 -16.802 -1.513 1.00 90.44 81 SER A C 1
ATOM 587 O O . SER A 1 81 ? -4.440 -17.481 -1.624 1.00 90.44 81 SER A O 1
ATOM 589 N N . ASP A 1 82 ? -3.420 -15.651 -0.847 1.00 90.25 82 ASP A N 1
ATOM 590 C CA . ASP A 1 82 ? -4.571 -15.029 -0.194 1.00 90.25 82 ASP A CA 1
ATOM 591 C C . ASP A 1 82 ? -5.212 -13.925 -1.076 1.00 90.25 82 ASP A C 1
ATOM 593 O O . ASP A 1 82 ? -4.659 -13.567 -2.127 1.00 90.25 82 ASP A O 1
ATOM 597 N N . PRO A 1 83 ? -6.369 -13.352 -0.680 1.00 89.25 83 PRO A N 1
ATOM 598 C CA . PRO A 1 83 ? -7.036 -12.298 -1.447 1.00 89.25 83 PRO A CA 1
ATOM 599 C C . PRO A 1 83 ? -6.178 -11.054 -1.728 1.00 89.25 83 PRO A C 1
ATOM 601 O O . PRO A 1 83 ? -6.318 -10.461 -2.798 1.00 89.25 83 PRO A O 1
ATOM 604 N N . LEU A 1 84 ? -5.257 -10.666 -0.834 1.00 88.19 84 LEU A N 1
ATOM 605 C CA . LEU A 1 84 ? -4.339 -9.544 -1.081 1.00 88.19 84 LEU A CA 1
ATOM 606 C C . LEU A 1 84 ? -3.289 -9.918 -2.126 1.00 88.19 84 LEU A C 1
ATOM 608 O O . LEU A 1 84 ? -2.937 -9.091 -2.968 1.00 88.19 84 LEU A O 1
ATOM 612 N N . GLY A 1 85 ? -2.824 -11.167 -2.113 1.00 88.25 85 GLY A N 1
ATOM 613 C CA . GLY A 1 85 ? -1.980 -11.717 -3.170 1.00 88.25 85 GLY A CA 1
ATOM 614 C C . GLY A 1 85 ? -2.678 -11.724 -4.533 1.00 88.25 85 GLY A C 1
ATOM 615 O O . GLY A 1 85 ? -2.088 -11.310 -5.533 1.00 88.25 85 GLY A O 1
ATOM 616 N N . GLY A 1 86 ? -3.956 -12.115 -4.570 1.00 87.12 86 GLY A N 1
ATOM 617 C CA . GLY A 1 86 ? -4.802 -12.015 -5.764 1.00 87.12 86 GLY A CA 1
ATOM 618 C C . GLY A 1 86 ? -4.942 -10.573 -6.258 1.00 87.12 86 GLY A C 1
ATOM 619 O O . GLY A 1 86 ? -4.657 -10.287 -7.421 1.00 87.12 86 GLY A O 1
ATOM 620 N N . PHE A 1 87 ? -5.280 -9.646 -5.358 1.00 87.00 87 PHE A N 1
ATOM 621 C CA . PHE A 1 87 ? -5.364 -8.214 -5.653 1.00 87.00 87 PHE A CA 1
ATOM 622 C C . PHE A 1 87 ? -4.051 -7.654 -6.2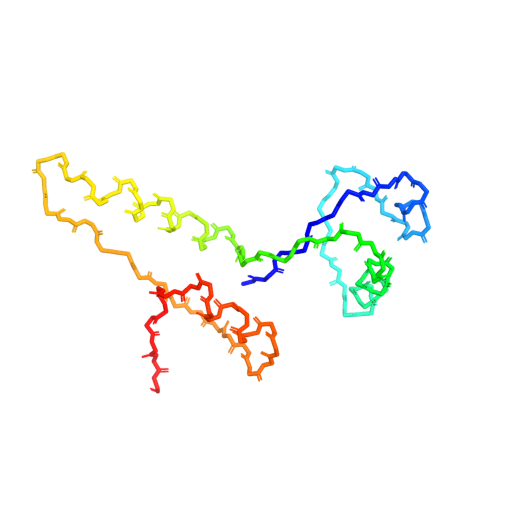21 1.00 87.00 87 PHE A C 1
ATOM 624 O O . PHE A 1 87 ? -4.063 -6.905 -7.201 1.00 87.00 87 PHE A O 1
ATOM 631 N N . TYR A 1 88 ? -2.912 -8.036 -5.636 1.00 85.44 88 TYR A N 1
ATOM 632 C CA . TYR A 1 88 ? -1.595 -7.602 -6.091 1.00 85.44 88 TYR A CA 1
ATOM 633 C C . TYR A 1 88 ? -1.295 -8.091 -7.515 1.00 85.44 88 TYR A C 1
ATOM 635 O O . TYR A 1 88 ? -0.880 -7.287 -8.350 1.00 85.44 88 TYR A O 1
ATOM 643 N N . ARG A 1 89 ? -1.569 -9.369 -7.823 1.00 83.38 89 ARG A N 1
ATOM 644 C CA . ARG A 1 89 ? -1.371 -9.950 -9.166 1.00 83.38 89 ARG A CA 1
ATOM 645 C C . ARG A 1 89 ? -2.231 -9.274 -10.232 1.00 83.38 89 ARG A C 1
ATOM 647 O O . ARG A 1 89 ? -1.719 -8.951 -11.296 1.00 83.38 89 ARG A O 1
ATOM 654 N N . CYS A 1 90 ? -3.502 -8.990 -9.941 1.00 81.44 90 CYS A N 1
ATOM 655 C CA . CYS A 1 90 ? -4.386 -8.308 -10.894 1.00 81.44 90 CYS A CA 1
ATOM 656 C C . CYS A 1 90 ? -3.930 -6.875 -11.224 1.00 81.44 90 CYS A C 1
ATOM 658 O O . CYS A 1 90 ? -4.234 -6.363 -12.298 1.00 81.44 90 CYS A O 1
ATOM 660 N N . LYS A 1 91 ? -3.226 -6.206 -10.302 1.00 74.44 91 LYS A N 1
ATOM 661 C CA . LYS A 1 91 ? -2.749 -4.823 -10.474 1.00 74.44 91 LYS A CA 1
ATOM 662 C C . LYS A 1 91 ? -1.361 -4.737 -11.116 1.00 74.44 91 LYS A C 1
ATOM 664 O O . LYS A 1 91 ? -1.057 -3.710 -11.718 1.00 74.44 91 LYS A O 1
ATOM 669 N N . TRP A 1 92 ? -0.533 -5.775 -10.987 1.00 67.44 92 TRP A N 1
ATOM 670 C CA . TRP A 1 92 ? 0.858 -5.779 -11.444 1.00 67.44 92 TRP A CA 1
ATOM 671 C C . TRP A 1 92 ? 1.146 -6.935 -12.403 1.00 67.44 92 TRP A C 1
ATOM 673 O O . TRP A 1 92 ? 1.534 -8.023 -11.988 1.00 67.44 92 TRP A O 1
ATOM 683 N N . ALA A 1 93 ? 1.070 -6.657 -13.704 1.00 53.34 93 ALA A N 1
ATOM 684 C CA . ALA A 1 93 ? 1.524 -7.553 -14.770 1.00 53.34 93 ALA A CA 1
ATOM 685 C C . ALA A 1 93 ? 3.041 -7.417 -15.060 1.00 53.34 93 ALA A C 1
ATOM 687 O O . ALA A 1 93 ? 3.458 -7.437 -16.211 1.00 53.34 93 ALA A O 1
ATOM 688 N N . ILE A 1 94 ? 3.868 -7.226 -14.020 1.00 53.59 94 ILE A N 1
ATOM 689 C CA . ILE A 1 94 ? 5.350 -7.146 -14.116 1.00 53.59 94 ILE A CA 1
ATOM 690 C C . ILE A 1 94 ? 6.024 -8.344 -13.408 1.00 53.59 94 ILE A C 1
ATOM 692 O O . ILE A 1 94 ? 7.248 -8.445 -13.343 1.00 53.59 94 ILE A O 1
ATOM 696 N N . LEU A 1 95 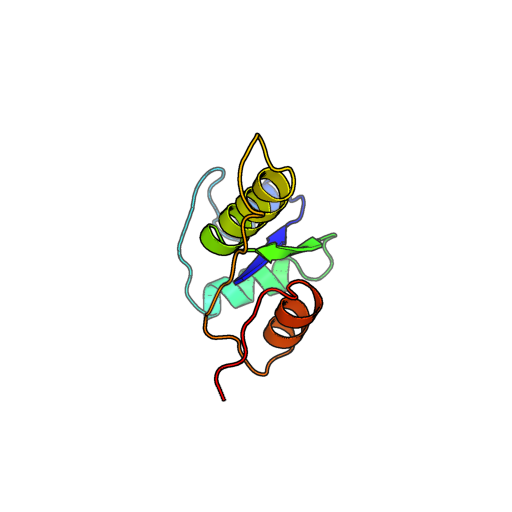? 5.240 -9.292 -12.884 1.00 46.84 95 LEU A N 1
ATOM 697 C CA . LEU A 1 95 ? 5.788 -10.486 -12.245 1.00 46.84 95 LEU A CA 1
ATOM 698 C C . LEU A 1 95 ? 6.225 -11.522 -13.288 1.00 46.84 95 LE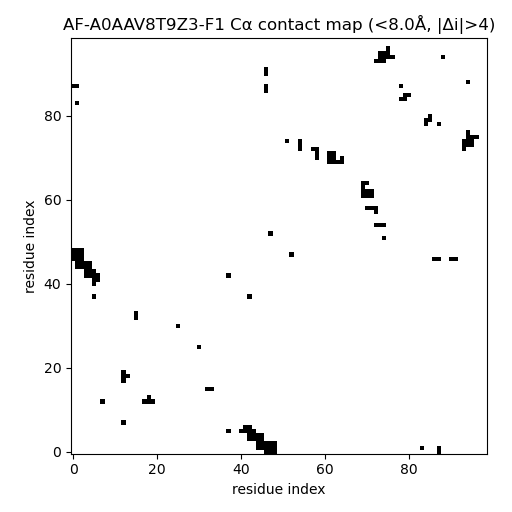U A C 1
ATOM 700 O O . LEU A 1 95 ? 5.389 -12.116 -13.969 1.00 46.84 95 LEU A O 1
ATOM 704 N N . LEU A 1 96 ? 7.528 -11.798 -13.346 1.00 45.00 96 LEU A N 1
ATOM 705 C CA . LEU A 1 96 ? 8.022 -13.058 -13.895 1.00 45.00 96 LEU A CA 1
ATOM 706 C C . LEU A 1 96 ? 7.712 -14.174 -12.891 1.00 45.00 96 LEU A C 1
ATOM 708 O O . LEU A 1 96 ? 8.194 -14.166 -11.759 1.00 45.00 96 LEU A O 1
ATOM 712 N N . TYR A 1 97 ? 6.877 -15.118 -13.321 1.00 34.44 97 TYR A N 1
ATOM 713 C CA . TYR A 1 97 ? 6.622 -16.380 -12.633 1.00 34.44 97 TYR A CA 1
ATOM 714 C C . TYR A 1 97 ? 7.910 -17.217 -12.665 1.00 34.44 97 TYR A C 1
ATOM 716 O O . TYR A 1 97 ? 8.313 -17.674 -13.733 1.00 34.44 97 TYR A O 1
ATOM 724 N N . ILE A 1 98 ? 8.546 -17.437 -11.515 1.00 31.34 98 ILE A N 1
ATOM 725 C CA . ILE A 1 98 ? 9.467 -18.567 -11.347 1.00 31.34 98 ILE A CA 1
ATOM 726 C C . ILE A 1 98 ? 8.627 -19.682 -10.722 1.00 31.34 98 ILE A C 1
ATOM 728 O O . ILE A 1 98 ? 8.130 -19.524 -9.606 1.00 31.34 98 ILE A O 1
ATOM 732 N N . LYS A 1 99 ? 8.373 -20.730 -11.511 1.00 30.14 99 LYS A N 1
ATOM 733 C CA . LYS A 1 99 ? 7.787 -21.997 -11.057 1.00 30.14 99 LYS A CA 1
ATOM 734 C C . LYS A 1 99 ? 8.854 -22.844 -10.382 1.00 30.14 99 LYS A C 1
ATOM 736 O O . LYS A 1 99 ? 9.990 -22.837 -10.902 1.00 30.14 99 LYS A O 1
#